Protein AF-C0FQT7-F1 (afdb_monomer)

Foldseek 3Di:
DDDDPQWDWAKKWAKPVQKIKTWTAHPPDPFGIKMWIWGQDPVRDIDTHDIDTHNDPVVRVVVRVVVRVVCCVVVVIDTPWMFHAQQWKWFAAPDADDVPLADDPVPKGWPDWDADPDFDADPVNPGTGRTMTHTRTYDDPCRCVVNVIHTHPSVVVVVVVVD

Structure (mmCIF, N/CA/C/O backbone):
data_AF-C0FQT7-F1
#
_entry.id   AF-C0FQT7-F1
#
loop_
_atom_site.group_PDB
_atom_site.id
_atom_site.type_symbol
_atom_site.label_atom_id
_atom_site.label_alt_id
_atom_site.label_comp_id
_atom_site.label_asym_id
_atom_site.label_entity_id
_atom_site.label_seq_id
_atom_site.pdbx_PDB_ins_code
_atom_site.Cartn_x
_atom_site.Cartn_y
_atom_site.Cartn_z
_atom_site.occupancy
_atom_site.B_iso_or_equiv
_atom_site.auth_seq_id
_atom_site.auth_comp_id
_atom_site.auth_asym_id
_atom_site.auth_atom_id
_atom_site.pdbx_PDB_model_num
ATOM 1 N N . MET A 1 1 ? -7.303 -0.494 -4.583 1.00 75.44 1 MET A N 1
ATOM 2 C CA . MET A 1 1 ? -5.911 -0.217 -4.995 1.00 75.44 1 MET A CA 1
ATOM 3 C C . MET A 1 1 ? -5.878 0.262 -6.437 1.00 75.44 1 MET A C 1
ATOM 5 O O . MET A 1 1 ? -6.844 0.021 -7.158 1.00 75.44 1 MET A O 1
ATOM 9 N N . ASP A 1 2 ? -4.817 0.965 -6.823 1.00 84.62 2 ASP A N 1
ATOM 10 C CA . ASP A 1 2 ? -4.682 1.560 -8.152 1.00 84.62 2 ASP A CA 1
ATOM 11 C C . ASP A 1 2 ? -4.510 0.504 -9.262 1.00 84.62 2 ASP A C 1
ATOM 13 O O . ASP A 1 2 ? -4.101 -0.637 -9.000 1.00 84.62 2 ASP A O 1
ATOM 17 N N . LYS A 1 3 ? -4.839 0.882 -10.500 1.00 91.62 3 LYS A N 1
ATOM 18 C CA . LYS A 1 3 ? -4.687 0.050 -11.698 1.00 91.62 3 LYS A CA 1
ATOM 19 C C . LYS A 1 3 ? -4.016 0.844 -12.807 1.00 91.62 3 LYS A C 1
ATOM 21 O O . LYS A 1 3 ? -4.467 1.929 -13.156 1.00 91.62 3 LYS A O 1
ATOM 26 N N . ASN A 1 4 ? -3.014 0.242 -13.436 1.00 95.62 4 ASN A N 1
ATOM 27 C CA . ASN A 1 4 ? -2.322 0.825 -14.578 1.00 95.62 4 ASN A CA 1
ATOM 28 C C . ASN A 1 4 ? -2.242 -0.193 -15.717 1.00 95.62 4 ASN A C 1
ATOM 30 O O . ASN A 1 4 ? -1.816 -1.324 -15.505 1.00 95.62 4 ASN A O 1
ATOM 34 N N . GLN A 1 5 ? -2.682 0.191 -16.919 1.00 94.56 5 GLN A N 1
ATOM 35 C CA . GLN A 1 5 ? -2.652 -0.661 -18.123 1.00 94.56 5 GLN A CA 1
ATOM 36 C C . GLN A 1 5 ? -3.252 -2.072 -17.913 1.00 94.56 5 GLN A C 1
ATOM 38 O O . GLN A 1 5 ? -2.778 -3.057 -18.466 1.00 94.56 5 GLN A O 1
ATOM 43 N N . GLY A 1 6 ? -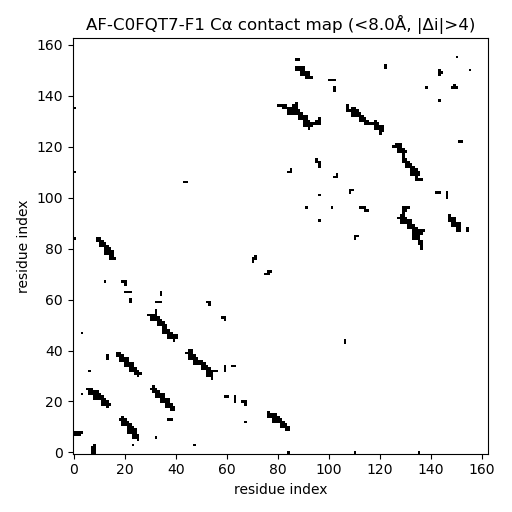4.289 -2.183 -17.075 1.00 95.56 6 GLY A N 1
ATOM 44 C CA . GLY A 1 6 ? -4.934 -3.456 -16.726 1.00 95.56 6 GLY A CA 1
ATOM 45 C C . GLY A 1 6 ? -4.276 -4.236 -15.579 1.00 95.56 6 GLY A C 1
ATOM 46 O O . GLY A 1 6 ? -4.900 -5.152 -15.049 1.00 95.56 6 GLY A O 1
ATOM 47 N N . TYR A 1 7 ? -3.071 -3.867 -15.140 1.00 97.56 7 TYR A N 1
ATOM 48 C CA . TYR A 1 7 ? -2.414 -4.477 -13.984 1.00 97.56 7 TYR A CA 1
ATOM 49 C C . TYR A 1 7 ? -2.928 -3.843 -12.695 1.00 97.56 7 TYR A C 1
ATOM 51 O O . TYR A 1 7 ? -2.979 -2.618 -12.564 1.00 97.56 7 TYR A O 1
ATOM 59 N N . SER A 1 8 ? -3.262 -4.681 -11.719 1.00 95.75 8 SER A N 1
ATOM 60 C CA . SER A 1 8 ? -3.506 -4.227 -10.350 1.00 95.75 8 SER A CA 1
ATOM 61 C C . SER A 1 8 ? -2.167 -4.001 -9.665 1.00 95.75 8 SER A C 1
ATOM 63 O O . SER A 1 8 ? -1.307 -4.883 -9.705 1.00 95.75 8 SER A O 1
ATOM 65 N N . ILE A 1 9 ? -1.980 -2.847 -9.029 1.00 95.88 9 ILE A N 1
ATOM 66 C CA . ILE A 1 9 ? -0.785 -2.620 -8.215 1.00 95.88 9 ILE A CA 1
ATOM 67 C C . ILE A 1 9 ? -0.838 -3.557 -7.008 1.00 95.88 9 ILE A C 1
ATOM 69 O O . ILE A 1 9 ? -1.870 -3.669 -6.358 1.00 95.88 9 ILE A O 1
ATOM 73 N N . LEU A 1 10 ? 0.261 -4.256 -6.743 1.00 95.75 10 LEU A N 1
ATOM 74 C CA . LEU A 1 10 ? 0.451 -5.121 -5.578 1.00 95.75 10 LEU A CA 1
ATOM 75 C C . LEU A 1 10 ? 1.213 -4.398 -4.470 1.00 95.75 10 LEU A C 1
ATOM 77 O O . LEU A 1 10 ? 0.954 -4.603 -3.287 1.00 95.75 10 LEU A O 1
ATOM 81 N N . LYS A 1 11 ? 2.174 -3.559 -4.859 1.00 96.00 11 LYS A N 1
ATOM 82 C CA . LYS A 1 11 ? 3.035 -2.819 -3.941 1.00 96.00 11 LYS A CA 1
ATOM 83 C C . LYS A 1 11 ? 3.518 -1.539 -4.601 1.00 96.00 11 LYS A C 1
ATOM 85 O O . LYS A 1 11 ? 3.817 -1.547 -5.791 1.00 96.00 11 LYS A O 1
ATO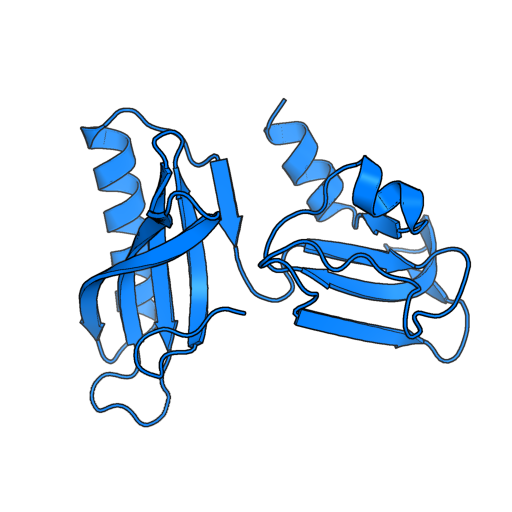M 90 N N . ALA A 1 12 ? 3.653 -0.465 -3.836 1.00 96.88 12 ALA A N 1
ATOM 91 C CA . ALA A 1 12 ? 4.374 0.725 -4.261 1.00 96.88 12 ALA A CA 1
ATOM 92 C C . ALA A 1 12 ? 5.231 1.287 -3.126 1.00 96.88 12 ALA A C 1
ATOM 94 O O . ALA A 1 12 ? 4.962 1.063 -1.947 1.00 96.88 12 ALA A O 1
ATOM 95 N N . VAL A 1 13 ? 6.283 2.005 -3.491 1.00 96.75 13 VAL A N 1
ATOM 96 C CA . VAL A 1 13 ? 7.152 2.744 -2.577 1.00 96.75 13 VAL A CA 1
ATOM 97 C C . VAL A 1 13 ? 7.347 4.137 -3.152 1.00 96.75 13 VAL A C 1
ATOM 99 O O . VAL A 1 13 ? 7.706 4.260 -4.319 1.00 96.75 13 VAL A O 1
ATOM 102 N N . MET A 1 14 ? 7.138 5.162 -2.328 1.00 96.06 14 MET A N 1
ATOM 103 C CA . MET A 1 14 ? 7.433 6.557 -2.651 1.00 96.06 14 MET A CA 1
ATOM 104 C C . MET A 1 14 ? 8.611 7.059 -1.826 1.00 96.06 14 MET A C 1
ATOM 106 O O . MET A 1 14 ? 8.773 6.716 -0.648 1.00 96.06 14 MET A O 1
ATOM 110 N N . LEU A 1 15 ? 9.417 7.891 -2.469 1.00 96.56 15 LEU A N 1
ATOM 111 C CA . LEU A 1 15 ? 10.664 8.450 -1.978 1.00 96.56 15 LEU A CA 1
ATOM 112 C C . LEU A 1 15 ? 10.512 9.956 -1.732 1.00 96.56 15 LEU A C 1
ATOM 114 O O . LEU A 1 15 ? 9.585 10.595 -2.231 1.00 96.56 15 LEU A O 1
ATOM 118 N N . GLU A 1 16 ? 11.440 10.526 -0.968 1.00 95.75 16 GLU A N 1
ATOM 119 C CA . GLU A 1 16 ? 11.401 11.928 -0.508 1.00 95.75 16 GLU A CA 1
ATOM 120 C C . GLU A 1 16 ? 11.277 12.961 -1.634 1.00 95.75 16 GLU A C 1
ATOM 122 O O . GLU A 1 16 ? 10.687 14.021 -1.444 1.00 95.75 16 GLU A O 1
ATOM 127 N N . ASN A 1 17 ? 11.793 12.654 -2.823 1.00 94.50 17 ASN A N 1
ATOM 128 C CA . ASN A 1 17 ? 11.754 13.550 -3.977 1.00 94.50 17 ASN A CA 1
ATOM 129 C C . ASN A 1 17 ? 10.494 13.389 -4.853 1.00 94.50 17 ASN A C 1
ATOM 131 O O . ASN A 1 17 ? 10.471 13.867 -5.988 1.00 94.50 17 ASN A O 1
ATOM 135 N N . GLY A 1 18 ? 9.468 12.686 -4.365 1.00 93.81 18 GLY A N 1
ATOM 136 C CA . GLY A 1 18 ? 8.203 12.471 -5.075 1.00 93.81 18 GLY A CA 1
ATOM 137 C C . GLY A 1 18 ? 8.258 11.405 -6.175 1.00 93.81 18 GLY A C 1
ATOM 138 O O . GLY A 1 18 ? 7.258 11.184 -6.858 1.00 93.81 18 GLY A O 1
ATOM 139 N N . ARG A 1 19 ? 9.401 10.729 -6.353 1.00 97.19 19 ARG A N 1
ATOM 140 C CA . ARG A 1 19 ? 9.537 9.553 -7.224 1.00 97.19 19 ARG A CA 1
ATOM 141 C C . ARG A 1 19 ? 9.341 8.267 -6.435 1.00 97.19 19 ARG A C 1
ATOM 143 O O . ARG A 1 19 ? 9.386 8.256 -5.210 1.00 97.19 19 ARG A O 1
ATOM 150 N N . GLY A 1 20 ? 9.120 7.173 -7.138 1.00 97.75 20 GLY A N 1
ATOM 151 C CA . GLY A 1 20 ? 8.858 5.889 -6.524 1.00 97.75 20 GLY A CA 1
ATOM 152 C C . GLY A 1 20 ? 8.885 4.750 -7.521 1.00 97.75 20 GLY A C 1
ATOM 153 O O . GLY A 1 20 ? 9.179 4.939 -8.703 1.00 97.75 20 GLY A O 1
ATOM 154 N N . PHE A 1 21 ? 8.549 3.569 -7.024 1.00 98.50 21 PHE A N 1
ATOM 155 C CA . PHE A 1 21 ? 8.409 2.367 -7.829 1.00 98.50 21 PHE A CA 1
ATOM 156 C C . PHE A 1 21 ? 7.143 1.617 -7.439 1.00 98.50 21 PHE A C 1
ATOM 158 O O . PHE A 1 21 ? 6.711 1.673 -6.285 1.00 98.50 21 PHE A O 1
ATOM 165 N N . ALA A 1 22 ? 6.566 0.885 -8.388 1.00 98.31 22 ALA A N 1
ATOM 166 C CA . ALA A 1 22 ? 5.388 0.053 -8.173 1.00 98.31 22 ALA A CA 1
ATOM 167 C C . ALA A 1 22 ? 5.546 -1.322 -8.827 1.00 98.31 22 ALA A C 1
ATOM 169 O O . ALA A 1 22 ? 6.070 -1.413 -9.931 1.00 98.31 22 ALA A O 1
ATOM 170 N N . LEU A 1 23 ? 5.066 -2.369 -8.161 1.00 98.56 23 LEU A N 1
ATOM 171 C CA . LEU A 1 23 ? 4.926 -3.727 -8.686 1.00 98.56 23 LEU A CA 1
ATOM 172 C C . LEU A 1 23 ? 3.450 -3.970 -9.019 1.00 98.56 23 LEU A C 1
ATOM 174 O O . LEU A 1 23 ? 2.589 -3.769 -8.160 1.00 98.56 23 LEU A O 1
ATOM 178 N N . GLY A 1 24 ? 3.160 -4.400 -10.243 1.00 98.00 24 GLY A N 1
ATOM 179 C CA . GLY A 1 24 ? 1.818 -4.700 -10.740 1.00 98.00 24 GLY A CA 1
ATOM 180 C C . GLY A 1 24 ? 1.648 -6.157 -11.170 1.00 98.00 24 GLY A C 1
ATOM 181 O O . GLY A 1 24 ? 2.619 -6.832 -11.510 1.00 98.00 24 GLY A O 1
ATOM 182 N N . HIS A 1 25 ? 0.397 -6.625 -11.180 1.00 98.25 25 HIS A N 1
ATOM 183 C CA . HIS A 1 25 ? 0.017 -7.967 -11.620 1.00 98.25 25 HIS A CA 1
ATOM 184 C C . HIS A 1 25 ? -1.244 -7.967 -12.499 1.00 98.25 25 HIS A C 1
ATOM 186 O O . HIS A 1 25 ? -2.260 -7.351 -12.162 1.00 98.25 25 HIS A O 1
ATOM 192 N N . HIS A 1 26 ? -1.178 -8.692 -13.614 1.00 97.69 26 HIS A N 1
ATOM 193 C CA . HIS A 1 26 ? -2.268 -8.949 -14.547 1.00 97.69 26 HIS A CA 1
ATOM 194 C C . HIS A 1 26 ? -2.293 -10.450 -14.894 1.00 97.69 26 HIS A C 1
ATOM 196 O O . HIS A 1 26 ? -1.541 -10.889 -15.764 1.00 97.69 26 HIS A O 1
ATOM 202 N N . PRO A 1 27 ? -3.180 -11.257 -14.287 1.00 96.12 27 PRO A N 1
ATOM 203 C CA . PRO A 1 27 ? -3.098 -12.722 -14.347 1.00 96.12 27 PRO A CA 1
ATOM 204 C C . PRO A 1 27 ? -3.225 -13.311 -15.759 1.00 96.12 27 PRO A C 1
ATOM 206 O O . PRO A 1 27 ? -2.755 -14.414 -16.008 1.00 96.12 27 PRO A O 1
ATOM 209 N N . THR A 1 28 ? -3.865 -12.595 -16.687 1.00 96.56 28 THR A N 1
ATOM 210 C CA . THR A 1 28 ? -4.076 -13.052 -18.071 1.00 96.56 28 THR A CA 1
ATOM 211 C C . THR A 1 28 ? -3.198 -12.343 -19.110 1.00 96.56 28 THR A C 1
ATOM 213 O O . THR A 1 28 ? -3.410 -12.530 -20.307 1.00 96.56 28 THR A O 1
ATOM 216 N N . ALA A 1 29 ? -2.229 -11.518 -18.693 1.00 96.94 29 ALA A N 1
ATOM 217 C CA . ALA A 1 29 ? -1.305 -10.872 -19.627 1.00 96.94 29 ALA A CA 1
ATOM 218 C C . ALA A 1 29 ? -0.182 -11.846 -20.029 1.00 96.94 29 ALA A C 1
ATOM 220 O O . ALA A 1 29 ? 0.208 -12.675 -19.206 1.00 96.94 29 ALA A O 1
ATOM 221 N N . PRO A 1 30 ? 0.399 -11.728 -21.242 1.00 96.56 30 PRO A N 1
ATOM 222 C CA . PRO A 1 30 ? 1.556 -12.537 -21.640 1.00 96.56 30 PRO A CA 1
ATOM 223 C C . PRO A 1 30 ? 2.729 -12.418 -20.665 1.00 96.56 30 PRO A C 1
ATOM 225 O O . PRO A 1 30 ? 3.427 -13.398 -20.429 1.00 96.56 30 PRO A O 1
ATOM 228 N N . SER A 1 31 ? 2.904 -11.223 -20.090 1.00 97.31 31 SER A N 1
ATOM 229 C CA . SER A 1 31 ? 3.780 -10.976 -18.949 1.00 97.31 31 SER A CA 1
ATOM 230 C C . SER A 1 31 ? 2.954 -10.555 -17.742 1.00 97.31 31 SER A C 1
ATOM 232 O O . SER A 1 31 ? 2.545 -9.394 -17.675 1.00 97.31 31 SER A O 1
ATOM 234 N N . PRO A 1 32 ? 2.648 -11.473 -16.810 1.00 98.06 32 PRO A N 1
ATOM 235 C CA . PRO A 1 32 ? 1.721 -11.205 -15.724 1.00 98.06 32 PRO A CA 1
ATOM 236 C C . PRO A 1 32 ? 2.240 -10.187 -14.715 1.00 98.06 32 PRO A C 1
ATOM 238 O O . PRO A 1 32 ? 1.421 -9.571 -14.044 1.00 98.06 32 PRO A O 1
ATOM 241 N N . TYR A 1 33 ? 3.548 -9.951 -14.618 1.00 98.69 33 TYR A N 1
ATOM 242 C CA . TYR A 1 33 ? 4.128 -9.026 -13.646 1.00 98.69 33 TYR A CA 1
ATOM 243 C C . TYR A 1 33 ? 4.861 -7.871 -14.321 1.00 98.69 33 TYR A C 1
ATOM 245 O O . TYR A 1 33 ? 5.409 -8.009 -15.416 1.00 98.69 33 TYR A O 1
ATOM 253 N N . VAL A 1 34 ? 4.887 -6.723 -13.646 1.00 98.62 34 VAL A N 1
ATOM 254 C CA . VAL A 1 34 ? 5.563 -5.516 -14.129 1.00 98.62 34 VAL A CA 1
ATOM 255 C C . VAL A 1 34 ? 6.061 -4.660 -12.971 1.00 98.62 34 VAL A C 1
ATOM 257 O O . VAL A 1 34 ? 5.348 -4.495 -11.984 1.00 98.62 34 VAL A O 1
ATOM 260 N N . THR A 1 35 ? 7.251 -4.080 -13.092 1.00 98.69 35 THR A N 1
ATOM 261 C CA . THR A 1 35 ? 7.713 -2.998 -12.214 1.00 98.69 35 THR A CA 1
ATOM 262 C C . THR A 1 35 ? 7.743 -1.683 -12.981 1.00 98.69 35 THR A C 1
ATOM 264 O O . THR A 1 35 ? 8.284 -1.607 -14.081 1.00 98.69 35 THR A O 1
ATOM 267 N N . TRP A 1 36 ? 7.179 -0.625 -12.410 1.00 98.69 36 TRP A N 1
ATOM 268 C CA . TRP A 1 36 ? 7.196 0.727 -12.972 1.00 98.69 36 TRP A CA 1
ATOM 269 C C . TRP A 1 36 ? 7.963 1.678 -12.069 1.00 98.69 36 TRP A C 1
ATOM 271 O O . TRP A 1 36 ? 7.932 1.529 -10.848 1.00 98.69 36 TRP A O 1
ATOM 281 N N . ALA A 1 37 ? 8.577 2.698 -12.662 1.00 98.44 37 ALA A N 1
ATOM 282 C CA . ALA A 1 37 ? 8.810 3.946 -11.950 1.00 98.44 37 ALA A CA 1
ATOM 283 C C . ALA A 1 37 ? 7.473 4.695 -11.826 1.00 98.44 37 ALA A C 1
ATOM 285 O O . ALA A 1 37 ? 6.628 4.630 -12.720 1.00 98.44 37 ALA A O 1
ATOM 286 N N . CYS A 1 38 ? 7.257 5.397 -10.722 1.00 97.56 38 CYS A N 1
ATOM 287 C CA . CYS A 1 38 ? 6.040 6.170 -10.509 1.00 97.56 38 CYS A CA 1
ATOM 288 C C . CYS A 1 38 ? 6.313 7.514 -9.835 1.00 97.56 38 CYS A C 1
ATOM 290 O O . CYS A 1 38 ? 7.368 7.733 -9.238 1.00 97.56 38 CYS A O 1
ATOM 292 N N . TYR A 1 39 ? 5.355 8.425 -9.947 1.00 96.50 39 TYR A N 1
ATOM 293 C CA . TYR A 1 39 ? 5.352 9.722 -9.274 1.00 96.50 39 TYR A CA 1
ATOM 294 C C . TYR A 1 39 ? 3.910 10.180 -9.049 1.00 96.50 39 TYR A C 1
ATOM 296 O O . TYR A 1 39 ? 3.011 9.723 -9.752 1.00 96.50 39 TYR A O 1
ATOM 304 N N . ASP A 1 40 ? 3.675 11.060 -8.080 1.00 91.94 40 ASP A N 1
ATOM 305 C CA . ASP A 1 40 ? 2.383 11.742 -7.958 1.00 91.94 40 ASP A CA 1
ATOM 306 C C . ASP A 1 40 ? 2.408 13.028 -8.788 1.00 91.94 40 ASP A C 1
ATOM 308 O O . ASP A 1 40 ? 3.366 13.803 -8.731 1.00 91.94 40 ASP A O 1
ATOM 312 N N . ASP A 1 41 ? 1.373 13.250 -9.596 1.00 91.19 41 ASP A N 1
ATOM 313 C CA . ASP A 1 41 ? 1.221 14.499 -10.331 1.00 91.19 41 ASP A CA 1
ATOM 314 C C . ASP A 1 41 ? 0.750 15.651 -9.424 1.00 91.19 41 ASP A C 1
ATOM 316 O O . ASP A 1 41 ? 0.535 15.503 -8.221 1.00 91.19 41 ASP A O 1
ATOM 320 N N . LYS A 1 42 ? 0.565 16.836 -10.013 1.00 89.31 42 LYS A N 1
ATOM 321 C CA . LYS A 1 42 ? 0.130 18.048 -9.297 1.00 89.31 42 LYS A CA 1
ATOM 322 C C . LYS A 1 42 ? -1.216 17.914 -8.568 1.00 89.31 42 LYS A C 1
ATOM 324 O O . LYS A 1 42 ? -1.506 18.738 -7.706 1.00 89.31 42 LYS A O 1
ATOM 329 N N . ASN A 1 43 ? -2.036 16.929 -8.931 1.00 86.94 43 ASN A N 1
ATOM 330 C CA . ASN A 1 43 ? -3.328 16.652 -8.308 1.00 86.94 43 ASN A CA 1
ATOM 331 C C . ASN A 1 43 ? -3.238 15.513 -7.274 1.00 86.94 43 ASN A C 1
ATOM 333 O O . ASN A 1 43 ? -4.254 15.154 -6.683 1.00 86.94 43 ASN A O 1
ATOM 337 N N . GLY A 1 44 ? -2.051 14.934 -7.053 1.00 83.94 44 GLY A N 1
ATOM 338 C CA . GLY A 1 44 ? -1.853 13.783 -6.170 1.00 83.94 44 GLY A CA 1
ATOM 339 C C . GLY A 1 44 ? -2.260 12.444 -6.793 1.00 83.94 44 GLY A C 1
ATOM 340 O O . GLY A 1 44 ? -2.393 11.455 -6.066 1.00 83.94 44 GLY A O 1
ATOM 341 N N . GLN A 1 45 ? -2.478 12.399 -8.114 1.00 87.75 45 GLN A N 1
ATOM 342 C CA . GLN A 1 45 ? -2.755 11.158 -8.830 1.00 87.75 45 GLN A CA 1
ATOM 343 C C . GLN A 1 45 ? -1.440 10.474 -9.218 1.00 87.75 45 GLN A C 1
ATOM 345 O O . GLN A 1 45 ? -0.531 11.101 -9.766 1.00 87.75 45 GLN A O 1
ATOM 350 N N . ARG A 1 46 ? -1.359 9.167 -8.953 1.00 92.94 46 ARG A N 1
ATOM 351 C CA . ARG A 1 46 ? -0.189 8.348 -9.265 1.00 92.94 46 ARG A CA 1
ATOM 352 C C . ARG A 1 46 ? -0.081 8.145 -10.778 1.00 92.94 46 ARG A C 1
ATOM 354 O O . ARG A 1 46 ? -1.030 7.714 -11.427 1.00 92.94 46 ARG A O 1
ATOM 361 N N . GLN A 1 47 ? 1.091 8.441 -11.319 1.00 96.12 47 GLN A N 1
ATOM 362 C CA . GLN A 1 47 ? 1.473 8.220 -12.710 1.00 96.12 47 GLN A CA 1
ATOM 363 C C . GLN A 1 47 ? 2.566 7.148 -12.777 1.00 96.12 47 GLN A C 1
ATOM 365 O O . GLN A 1 47 ? 3.358 7.009 -11.842 1.00 96.12 47 GLN A O 1
ATOM 370 N N . TYR A 1 48 ? 2.616 6.400 -13.881 1.00 97.69 48 TYR A N 1
ATOM 371 C CA . TYR A 1 48 ? 3.501 5.244 -14.061 1.00 97.69 48 TYR A CA 1
ATOM 372 C C . TYR A 1 48 ? 4.280 5.336 -15.373 1.00 97.69 48 TYR A C 1
ATOM 374 O O . TYR A 1 48 ? 3.709 5.626 -16.424 1.00 97.69 48 TYR A O 1
ATOM 382 N N . GLU A 1 49 ? 5.575 5.037 -15.323 1.00 97.31 49 GLU A N 1
ATOM 383 C CA . GLU A 1 49 ? 6.490 5.101 -16.464 1.00 97.31 49 GLU A CA 1
ATOM 384 C C . GLU A 1 49 ? 7.605 4.042 -16.372 1.00 97.31 49 GLU A C 1
ATOM 386 O O . GLU A 1 49 ? 7.816 3.417 -15.332 1.00 97.31 49 GLU A O 1
ATOM 391 N N . TRP A 1 50 ? 8.311 3.815 -17.487 1.00 95.94 50 TRP A N 1
ATOM 392 C CA . TRP A 1 50 ? 9.510 2.961 -17.570 1.00 95.94 50 TRP A CA 1
ATOM 393 C C . TRP A 1 50 ? 9.330 1.553 -16.961 1.00 95.94 50 TRP A C 1
ATOM 395 O O . TRP A 1 50 ? 9.937 1.205 -15.944 1.00 95.94 50 TRP A O 1
ATOM 405 N N . GLY A 1 51 ? 8.451 0.754 -17.579 1.00 97.31 51 GLY A N 1
ATOM 406 C CA . GLY A 1 51 ? 8.062 -0.576 -17.099 1.00 97.31 51 GLY A CA 1
ATOM 407 C C . GLY A 1 51 ? 9.028 -1.703 -17.476 1.00 97.31 51 GLY A C 1
ATOM 408 O O . GLY A 1 51 ? 9.371 -1.826 -18.650 1.00 97.31 51 GLY A O 1
ATOM 409 N N . HIS A 1 52 ? 9.413 -2.554 -16.520 1.00 98.50 52 HIS A N 1
ATOM 410 C CA . HIS A 1 52 ? 10.032 -3.859 -16.796 1.00 98.50 52 HIS A CA 1
ATOM 411 C C . HIS A 1 52 ? 8.965 -4.937 -16.641 1.00 98.50 52 HIS A C 1
ATOM 413 O O . HIS A 1 52 ? 8.292 -4.955 -15.619 1.00 98.50 52 HIS A O 1
ATOM 419 N N . TYR A 1 53 ? 8.794 -5.815 -17.629 1.00 98.31 53 TYR A N 1
ATOM 420 C CA . TYR A 1 53 ? 7.764 -6.860 -17.628 1.00 98.31 53 TYR A CA 1
ATOM 421 C C . TYR A 1 53 ? 8.397 -8.242 -17.450 1.00 98.31 53 TYR A C 1
ATOM 423 O O . TYR A 1 53 ? 9.458 -8.513 -18.012 1.00 98.31 53 TYR A O 1
ATOM 431 N N . GLY A 1 54 ? 7.734 -9.121 -16.698 1.00 97.69 54 GLY A N 1
ATOM 432 C CA . GLY A 1 54 ? 8.240 -10.454 -16.385 1.00 97.69 54 GLY A CA 1
ATOM 433 C C . GLY A 1 54 ? 7.144 -11.472 -16.073 1.00 97.69 54 GLY A C 1
ATOM 434 O O . GLY A 1 54 ? 5.977 -11.132 -15.874 1.00 97.69 54 GLY A O 1
ATOM 435 N N . ASN A 1 55 ? 7.545 -12.743 -16.041 1.00 97.62 55 ASN A N 1
ATOM 436 C CA . ASN A 1 55 ? 6.648 -13.886 -15.828 1.00 97.62 55 ASN A CA 1
ATOM 437 C C . ASN A 1 55 ? 6.781 -14.524 -14.443 1.00 97.62 55 ASN A C 1
ATOM 439 O O . ASN A 1 55 ? 5.922 -15.307 -14.053 1.00 97.62 55 ASN A O 1
ATOM 443 N N . ASP A 1 56 ? 7.841 -14.193 -13.711 1.00 97.62 56 ASP A N 1
ATOM 444 C CA . ASP A 1 56 ? 8.147 -14.761 -12.402 1.00 97.62 56 ASP A CA 1
ATOM 445 C C . ASP A 1 56 ? 8.007 -13.688 -11.319 1.00 97.62 56 ASP A C 1
ATOM 447 O O . ASP A 1 56 ? 8.635 -12.631 -11.402 1.00 97.62 56 ASP A O 1
ATOM 451 N N . LEU A 1 57 ? 7.166 -13.943 -10.314 1.00 97.69 57 LEU A N 1
ATOM 452 C CA . LEU A 1 57 ? 6.900 -12.968 -9.256 1.00 97.69 57 LEU A CA 1
ATOM 453 C C . LEU A 1 57 ? 8.163 -12.663 -8.446 1.00 97.69 57 LEU A C 1
ATOM 455 O O . LEU A 1 57 ? 8.437 -11.496 -8.185 1.00 97.69 57 LEU A O 1
ATOM 459 N N . ALA A 1 58 ? 8.939 -13.685 -8.079 1.00 98.12 58 ALA A N 1
ATOM 460 C CA . ALA A 1 58 ? 10.108 -13.512 -7.221 1.00 98.12 58 ALA A CA 1
ATOM 461 C C . ALA A 1 58 ? 11.187 -12.661 -7.911 1.00 98.12 58 ALA A C 1
ATOM 463 O O . ALA A 1 58 ? 11.753 -11.754 -7.300 1.00 98.12 58 ALA A O 1
ATOM 464 N N . ALA A 1 59 ? 11.418 -12.886 -9.205 1.00 98.31 59 ALA A N 1
ATOM 465 C CA . ALA A 1 59 ? 12.310 -12.067 -10.017 1.00 98.31 59 ALA A CA 1
ATOM 466 C C . ALA A 1 59 ? 11.840 -10.606 -10.092 1.00 98.31 59 ALA A C 1
ATOM 468 O O . ALA A 1 59 ? 12.658 -9.691 -10.012 1.00 98.31 59 ALA A O 1
ATOM 469 N N . MET A 1 60 ? 10.530 -10.371 -10.195 1.00 98.56 60 MET A N 1
ATOM 470 C CA . MET A 1 60 ? 9.973 -9.016 -10.268 1.00 98.56 60 MET A CA 1
ATOM 471 C C . MET A 1 60 ? 9.932 -8.305 -8.910 1.00 98.56 60 MET A C 1
ATOM 473 O O . MET A 1 60 ? 10.080 -7.085 -8.850 1.00 98.56 60 MET A O 1
ATOM 477 N N . GLU A 1 61 ? 9.792 -9.039 -7.806 1.00 98.44 61 GLU A N 1
ATOM 478 C CA . GLU A 1 61 ? 9.988 -8.503 -6.455 1.00 98.44 61 GLU A CA 1
ATOM 479 C C . GLU A 1 61 ? 11.450 -8.108 -6.209 1.00 98.44 61 GLU A C 1
ATOM 481 O O . GLU A 1 61 ? 11.714 -7.073 -5.585 1.00 98.44 61 GLU A O 1
ATOM 486 N N . GLN A 1 62 ? 12.393 -8.898 -6.730 1.00 98.50 62 GLN A N 1
ATOM 487 C CA . GLN A 1 62 ? 13.818 -8.586 -6.681 1.00 98.50 62 GLN A CA 1
ATOM 488 C C . GLN A 1 62 ? 14.145 -7.344 -7.524 1.00 98.50 62 GLN A C 1
ATOM 490 O O . GLN A 1 62 ? 14.722 -6.400 -6.986 1.00 98.50 62 GLN A O 1
ATOM 495 N N . ASP A 1 63 ? 13.693 -7.284 -8.784 1.00 98.69 63 ASP A N 1
ATOM 496 C CA . ASP A 1 63 ? 13.843 -6.100 -9.648 1.00 98.69 63 ASP A CA 1
ATOM 497 C C . ASP A 1 63 ? 13.246 -4.847 -8.985 1.00 98.69 63 ASP A C 1
ATOM 499 O O . ASP A 1 63 ? 13.901 -3.807 -8.920 1.00 98.69 63 ASP A O 1
ATOM 503 N N . PHE A 1 64 ? 12.053 -4.950 -8.388 1.00 98.62 64 PHE A N 1
ATOM 504 C CA . PHE A 1 64 ? 11.445 -3.854 -7.631 1.00 98.62 64 PHE A CA 1
ATOM 505 C C . PHE A 1 64 ? 12.354 -3.366 -6.493 1.00 98.62 64 PHE A C 1
ATOM 507 O O . PHE A 1 64 ? 12.587 -2.163 -6.350 1.00 98.62 64 PHE A O 1
ATOM 514 N N . SER A 1 65 ? 12.863 -4.290 -5.671 1.00 98.31 65 SER A N 1
ATOM 515 C CA . SER A 1 65 ? 13.764 -3.968 -4.560 1.00 98.31 65 SER A CA 1
ATOM 516 C C . SER A 1 65 ? 15.046 -3.295 -5.053 1.00 98.31 65 SER A C 1
ATOM 518 O O . SER A 1 65 ? 15.491 -2.315 -4.453 1.00 98.31 65 SER A O 1
ATOM 520 N N . ASP A 1 66 ? 15.642 -3.813 -6.122 1.00 98.50 66 ASP A N 1
ATOM 521 C CA . ASP A 1 66 ? 16.910 -3.313 -6.648 1.00 98.50 66 ASP A CA 1
ATOM 522 C C . ASP A 1 66 ? 16.746 -1.921 -7.254 1.00 98.50 66 ASP A C 1
ATOM 524 O O . ASP A 1 66 ? 17.507 -1.019 -6.909 1.00 98.50 66 ASP A O 1
ATOM 528 N N . ARG A 1 67 ? 15.668 -1.682 -8.011 1.00 98.44 67 ARG A N 1
ATOM 529 C CA . ARG A 1 67 ? 15.335 -0.350 -8.539 1.00 98.44 67 ARG A CA 1
ATOM 530 C C . ARG A 1 67 ? 15.160 0.689 -7.433 1.00 98.44 67 ARG A C 1
ATOM 532 O O . ARG A 1 67 ? 15.663 1.805 -7.565 1.00 98.44 67 ARG A O 1
ATOM 539 N N . VAL A 1 68 ? 14.492 0.329 -6.332 1.00 98.19 68 VAL A N 1
ATOM 540 C CA . VAL A 1 68 ? 14.368 1.212 -5.160 1.00 98.19 68 VAL A CA 1
ATOM 541 C C . VAL A 1 68 ? 15.750 1.500 -4.568 1.00 98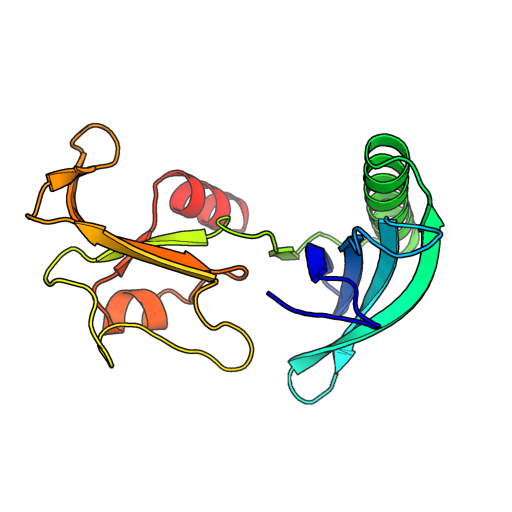.19 68 VAL A C 1
ATOM 543 O O . VAL A 1 68 ? 16.107 2.667 -4.419 1.00 98.19 68 VAL A O 1
ATOM 546 N N . LYS A 1 69 ? 16.547 0.468 -4.267 1.00 98.25 69 LYS A N 1
ATOM 547 C CA . LYS A 1 69 ? 17.872 0.617 -3.634 1.00 98.25 69 LYS A CA 1
ATOM 548 C C . LYS A 1 69 ? 18.844 1.430 -4.486 1.00 98.25 69 LYS A C 1
ATOM 550 O O . LYS A 1 69 ? 19.513 2.321 -3.960 1.00 98.25 69 LYS A O 1
ATOM 555 N N . ASP A 1 70 ? 18.904 1.150 -5.782 1.00 98.12 70 ASP A N 1
ATOM 556 C CA . ASP A 1 70 ? 19.766 1.867 -6.717 1.00 98.12 70 ASP A CA 1
ATOM 557 C C . ASP A 1 70 ? 19.374 3.340 -6.788 1.00 98.12 70 ASP A C 1
ATOM 559 O O . ASP A 1 70 ? 20.237 4.215 -6.704 1.00 98.12 70 ASP A O 1
ATOM 563 N N . TYR A 1 71 ? 18.074 3.637 -6.843 1.00 98.12 71 TYR A N 1
ATOM 564 C CA . TYR A 1 71 ? 17.596 5.014 -6.841 1.00 98.12 71 TYR A CA 1
ATOM 565 C C . TYR A 1 71 ? 17.929 5.739 -5.529 1.00 98.12 71 TYR A C 1
ATOM 567 O O . TYR A 1 71 ? 18.428 6.865 -5.560 1.00 98.12 71 TYR A O 1
ATOM 575 N N . GLN A 1 72 ? 17.720 5.097 -4.373 1.00 97.94 72 GLN A N 1
ATOM 576 C CA . GLN A 1 72 ? 18.110 5.666 -3.078 1.00 97.94 72 GLN A CA 1
ATOM 577 C C . GLN A 1 72 ? 19.608 5.992 -3.030 1.00 97.94 72 GLN A C 1
ATOM 579 O O . GLN A 1 72 ? 19.986 7.065 -2.565 1.00 97.94 72 GLN A O 1
ATOM 584 N N . ARG A 1 73 ? 20.460 5.097 -3.547 1.00 98.00 73 ARG A N 1
ATOM 585 C CA . ARG A 1 73 ? 21.916 5.292 -3.598 1.00 98.00 73 ARG A CA 1
ATOM 586 C C . ARG A 1 73 ? 22.325 6.418 -4.549 1.00 98.00 73 ARG A C 1
ATOM 588 O O . ARG A 1 73 ? 23.229 7.178 -4.219 1.00 98.00 73 ARG A O 1
ATOM 595 N N . LEU A 1 74 ? 21.702 6.504 -5.723 1.00 97.81 74 LEU A N 1
ATOM 596 C CA . LEU A 1 74 ? 22.049 7.491 -6.751 1.00 97.81 74 LEU A CA 1
ATOM 597 C C . LEU A 1 74 ? 21.609 8.909 -6.375 1.00 97.81 74 LEU A C 1
ATOM 599 O O . LEU A 1 74 ? 22.333 9.864 -6.647 1.00 97.81 74 LEU A O 1
ATOM 603 N N . TYR A 1 75 ? 20.435 9.043 -5.755 1.00 97.31 75 TYR A N 1
ATOM 604 C CA . TYR A 1 75 ? 19.817 10.340 -5.473 1.00 97.31 75 TYR A CA 1
ATOM 605 C C . TYR A 1 75 ? 19.844 10.735 -3.994 1.00 97.31 75 TYR A C 1
ATOM 607 O O . TYR A 1 75 ? 19.385 11.825 -3.668 1.00 97.31 75 TYR A O 1
ATOM 615 N N . TYR A 1 76 ? 20.396 9.888 -3.118 1.00 97.00 76 TYR A N 1
ATOM 616 C CA . TYR A 1 76 ? 20.487 10.114 -1.671 1.00 97.00 76 TYR A CA 1
ATOM 617 C C . TYR A 1 76 ? 19.126 10.417 -1.026 1.00 97.00 76 TYR A C 1
ATOM 619 O O . TYR A 1 76 ? 19.007 11.333 -0.217 1.00 97.00 76 TYR A O 1
ATOM 627 N N . VAL A 1 77 ? 18.099 9.646 -1.397 1.00 97.31 77 VAL A N 1
ATOM 628 C CA . VAL A 1 77 ? 16.722 9.810 -0.901 1.00 97.31 77 VAL A CA 1
ATOM 629 C C . VAL A 1 77 ? 16.261 8.626 -0.054 1.00 97.31 77 VAL A C 1
ATOM 631 O O . VAL A 1 77 ? 16.569 7.461 -0.332 1.00 97.31 77 VAL A O 1
ATOM 634 N N . GLY A 1 78 ? 15.480 8.920 0.980 1.00 95.81 78 GLY A N 1
ATOM 635 C CA . GLY A 1 78 ? 14.790 7.943 1.817 1.00 95.81 78 GLY A CA 1
ATOM 636 C C . GLY A 1 78 ? 13.452 7.469 1.239 1.00 95.81 78 GLY A C 1
ATOM 637 O O . GLY A 1 78 ? 12.869 8.096 0.353 1.00 95.81 78 GLY A O 1
ATOM 638 N N . ILE A 1 79 ? 12.940 6.358 1.781 1.00 95.31 79 ILE A N 1
ATOM 639 C CA . ILE A 1 79 ? 11.551 5.919 1.582 1.00 95.31 79 ILE A CA 1
ATOM 640 C C . ILE A 1 79 ? 10.654 6.687 2.550 1.00 95.31 79 ILE A C 1
ATOM 642 O O . ILE A 1 79 ? 10.803 6.560 3.765 1.00 95.31 79 ILE A O 1
ATOM 646 N N . VAL A 1 80 ? 9.671 7.416 2.021 1.00 92.75 80 VAL A N 1
ATOM 647 C CA . VAL A 1 80 ? 8.680 8.142 2.836 1.00 92.75 80 VAL A CA 1
ATOM 648 C C . VAL A 1 80 ? 7.375 7.379 2.984 1.00 92.75 80 VAL A C 1
ATOM 650 O O . VAL A 1 80 ? 6.667 7.540 3.984 1.00 92.75 80 VAL A O 1
ATOM 653 N N . GLN A 1 81 ? 7.047 6.509 2.029 1.00 91.44 81 GLN A N 1
ATOM 654 C CA . GLN A 1 81 ? 5.776 5.798 2.018 1.00 91.44 81 GLN A CA 1
ATOM 655 C C . GLN A 1 81 ? 5.899 4.441 1.334 1.00 91.44 81 GLN A C 1
ATOM 657 O O . GLN A 1 81 ? 6.528 4.315 0.291 1.00 91.44 81 GLN A O 1
ATOM 662 N N . THR A 1 82 ? 5.249 3.443 1.923 1.00 94.00 82 THR A N 1
ATOM 663 C CA . THR A 1 82 ? 5.085 2.106 1.353 1.00 94.00 82 THR A CA 1
ATOM 664 C C . THR A 1 82 ? 3.596 1.853 1.241 1.00 94.00 82 THR A C 1
ATOM 666 O O . THR A 1 82 ? 2.855 2.184 2.158 1.00 94.00 82 THR A O 1
ATOM 669 N N . GLU A 1 83 ? 3.152 1.280 0.136 1.00 93.69 83 GLU A N 1
ATOM 670 C CA . GLU A 1 83 ? 1.746 1.029 -0.145 1.00 93.69 83 GLU A CA 1
ATOM 671 C C . GLU A 1 83 ? 1.579 -0.438 -0.524 1.00 93.69 83 GLU A C 1
ATOM 673 O O . GLU A 1 83 ? 2.295 -0.939 -1.390 1.00 93.69 83 GLU A O 1
ATOM 678 N N . ALA A 1 84 ? 0.657 -1.133 0.133 1.00 93.44 84 ALA A N 1
ATOM 679 C CA . ALA A 1 84 ? 0.276 -2.506 -0.187 1.00 93.44 84 ALA A CA 1
ATOM 680 C C . ALA A 1 84 ? -1.153 -2.763 0.320 1.00 93.44 84 ALA A C 1
ATOM 682 O O . ALA A 1 84 ? -1.555 -2.113 1.294 1.00 93.44 84 ALA A O 1
ATOM 683 N N . PRO A 1 85 ? -1.917 -3.681 -0.302 1.00 91.44 85 PRO A N 1
ATOM 684 C CA . PRO A 1 85 ? -3.228 -4.059 0.194 1.00 91.44 85 PRO A CA 1
ATOM 685 C C . PRO A 1 85 ? -3.162 -4.502 1.649 1.00 91.44 85 PRO A C 1
ATOM 687 O O . PRO A 1 85 ? -2.245 -5.235 2.028 1.00 91.44 85 PRO A O 1
ATOM 690 N N . GLY A 1 86 ? -4.120 -4.078 2.467 1.00 91.69 86 GLY A N 1
ATOM 691 C CA . GLY A 1 86 ? -4.198 -4.548 3.851 1.00 91.69 86 GLY A CA 1
ATOM 692 C C . GLY A 1 86 ? -3.114 -3.991 4.783 1.00 91.69 86 GLY A C 1
ATOM 693 O O . GLY A 1 86 ? -3.109 -4.321 5.971 1.00 91.69 86 GLY A O 1
ATOM 694 N N . LEU A 1 87 ? -2.195 -3.158 4.272 1.00 92.38 87 LEU A N 1
ATOM 695 C CA . LEU A 1 87 ? -1.023 -2.709 5.020 1.00 92.38 87 LEU A CA 1
ATOM 696 C C . LEU A 1 87 ? -1.427 -1.852 6.215 1.00 92.38 87 LEU A C 1
ATOM 698 O O . LEU A 1 87 ? -0.970 -2.115 7.324 1.00 92.38 87 LEU A O 1
ATOM 702 N N . TYR A 1 88 ? -2.293 -0.855 6.008 1.00 95.00 88 TYR A N 1
ATOM 703 C CA . TYR A 1 88 ? -2.689 0.080 7.056 1.00 95.00 88 TYR A CA 1
ATOM 704 C C . TYR A 1 88 ? -4.027 -0.300 7.675 1.00 95.00 88 TYR A C 1
ATOM 706 O O . TYR A 1 88 ? -5.077 0.153 7.227 1.00 95.00 88 TYR A O 1
ATOM 714 N N . LYS A 1 89 ? -3.980 -1.132 8.722 1.00 96.69 89 LYS A N 1
ATOM 715 C CA . LYS A 1 89 ? -5.165 -1.606 9.448 1.00 96.69 89 LYS A CA 1
ATOM 716 C C . LYS A 1 89 ? -5.584 -0.671 10.580 1.00 96.69 89 LYS A C 1
ATOM 718 O O . LYS A 1 89 ? -4.776 -0.316 11.444 1.00 96.69 89 LYS A O 1
ATOM 723 N N . TYR A 1 90 ? -6.877 -0.366 10.614 1.00 97.38 90 TYR A N 1
ATOM 724 C CA . TYR A 1 90 ? -7.532 0.411 11.657 1.00 97.38 90 TYR A CA 1
ATOM 725 C C . TYR A 1 90 ? -8.796 -0.297 12.140 1.00 97.38 90 TYR A C 1
ATOM 727 O O . TYR A 1 90 ? -9.552 -0.854 11.350 1.00 97.38 90 TYR A O 1
ATOM 735 N N . TYR A 1 91 ? -9.050 -0.245 13.440 1.00 97.75 91 TYR A N 1
ATOM 736 C CA . TYR A 1 91 ? -10.220 -0.839 14.070 1.00 97.75 91 TYR A CA 1
ATOM 737 C C . TYR A 1 91 ? -11.264 0.225 14.388 1.00 97.75 91 TYR A C 1
ATOM 739 O O . TYR A 1 91 ? -10.936 1.253 14.987 1.00 97.75 91 TYR A O 1
ATOM 747 N N . SER A 1 92 ? -12.525 -0.055 14.061 1.00 97.25 92 SER A N 1
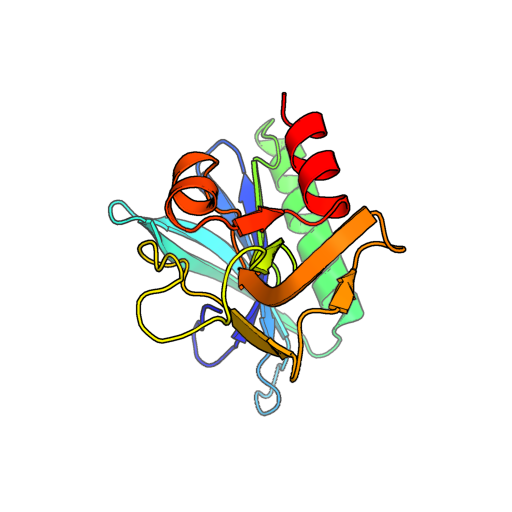ATOM 748 C CA . SER A 1 92 ? -13.644 0.762 14.532 1.00 97.25 92 SER A CA 1
ATOM 749 C C . SER A 1 92 ? -14.010 0.345 15.951 1.00 97.25 92 SER A C 1
ATOM 751 O O . SER A 1 92 ? -14.400 -0.801 16.202 1.00 97.25 92 SER A O 1
ATOM 753 N N . THR A 1 93 ? -13.842 1.258 16.906 1.00 95.38 93 THR A N 1
ATOM 754 C CA . THR A 1 93 ? -13.911 0.911 18.334 1.00 95.38 93 THR A CA 1
ATOM 755 C C . THR A 1 93 ? -15.257 1.213 18.981 1.00 95.38 93 THR A C 1
ATOM 757 O O . THR A 1 93 ? -15.616 0.528 19.943 1.00 95.38 93 THR A O 1
ATOM 760 N N . GLN A 1 94 ? -16.014 2.181 18.458 1.00 94.25 94 GLN A N 1
ATOM 761 C CA . GLN A 1 94 ? -17.249 2.673 19.083 1.00 94.25 94 GLN A CA 1
ATOM 762 C C . GLN A 1 94 ? -18.524 2.154 18.415 1.00 94.25 94 GLN A C 1
ATOM 764 O O . GLN A 1 94 ? -19.509 1.891 19.101 1.00 94.25 94 GLN A O 1
ATOM 769 N N . ARG A 1 95 ? -18.494 1.937 17.096 1.00 94.56 95 ARG A N 1
ATOM 770 C CA . ARG A 1 95 ? -19.653 1.516 16.294 1.00 94.56 95 ARG A CA 1
ATOM 771 C C . ARG A 1 95 ? -19.260 0.554 15.167 1.00 94.56 95 ARG A C 1
ATOM 773 O O . ARG A 1 95 ? -18.094 0.567 14.765 1.00 94.56 95 ARG A O 1
ATOM 780 N N . PRO A 1 96 ? -20.200 -0.245 14.633 1.00 95.06 96 PRO A N 1
ATOM 781 C CA . PRO A 1 96 ? -20.020 -0.919 13.349 1.00 95.06 96 PRO A CA 1
ATOM 782 C C . PRO A 1 96 ? -19.625 0.062 12.242 1.00 95.06 96 PRO A C 1
ATOM 784 O O . PRO A 1 96 ? -19.931 1.254 12.312 1.00 95.06 96 PRO A O 1
ATOM 787 N N . VAL A 1 97 ? -18.927 -0.447 11.233 1.00 93.94 97 VAL A N 1
ATOM 788 C CA . VAL A 1 97 ? -18.577 0.307 10.032 1.00 93.94 97 VAL A CA 1
ATOM 789 C C . VAL A 1 97 ? -19.785 0.331 9.100 1.00 93.94 97 VAL A C 1
ATOM 791 O O . VAL A 1 97 ? -20.237 -0.711 8.639 1.00 93.94 97 VAL A O 1
ATOM 794 N N . ASP A 1 98 ? -20.293 1.513 8.792 1.00 92.31 98 ASP A N 1
ATOM 795 C CA . ASP A 1 98 ? -21.398 1.724 7.864 1.00 92.31 98 ASP A CA 1
ATOM 796 C C . ASP A 1 98 ? -21.069 2.881 6.904 1.00 92.31 98 ASP A C 1
ATOM 798 O O . ASP A 1 98 ? -20.018 3.532 6.984 1.00 92.31 98 ASP A O 1
ATOM 802 N N . ILE A 1 99 ? -21.961 3.142 5.955 1.00 86.00 99 ILE A N 1
ATOM 803 C CA . ILE A 1 99 ? -21.858 4.255 5.022 1.00 86.00 99 ILE A CA 1
ATOM 804 C C . ILE A 1 99 ? -21.717 5.562 5.812 1.00 86.00 99 ILE A C 1
ATOM 806 O O . ILE A 1 99 ? -22.568 5.933 6.612 1.00 86.00 99 ILE A O 1
ATOM 810 N N . GLY A 1 100 ? -20.617 6.276 5.562 1.00 85.94 100 GLY A N 1
ATOM 811 C CA . GLY A 1 100 ? -20.331 7.560 6.206 1.00 85.94 100 GLY A CA 1
ATOM 812 C C . GLY A 1 100 ? -19.652 7.456 7.572 1.00 85.94 100 GLY A C 1
ATOM 813 O O . GLY A 1 100 ? -19.381 8.487 8.175 1.00 85.94 100 GLY A O 1
ATOM 814 N N . THR A 1 101 ? -19.316 6.255 8.055 1.00 91.19 101 THR A N 1
ATOM 815 C CA . THR A 1 101 ? -18.611 6.077 9.338 1.00 91.19 101 THR A CA 1
ATOM 816 C C . THR A 1 101 ? -17.118 5.797 9.170 1.00 91.19 101 THR A C 1
ATOM 818 O O . THR A 1 101 ? -16.487 5.258 10.079 1.00 91.19 101 THR A O 1
ATOM 821 N N . PHE A 1 102 ? -16.546 6.125 8.015 1.00 94.56 102 PHE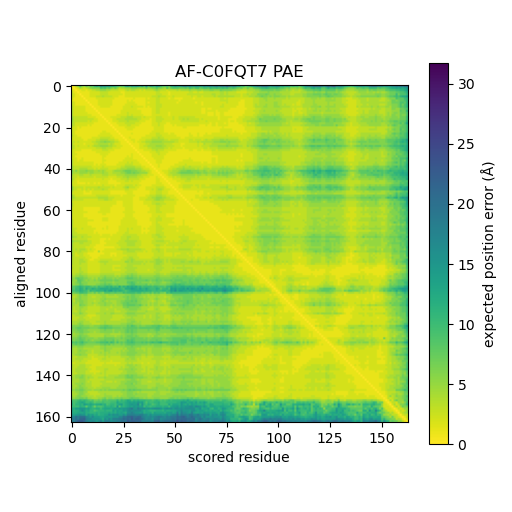 A N 1
ATOM 822 C CA . PHE A 1 102 ? -15.124 5.958 7.750 1.00 94.56 102 PHE A CA 1
ATOM 823 C C . PHE A 1 102 ? -14.604 7.027 6.783 1.00 94.56 102 PHE A C 1
ATOM 825 O O . PHE A 1 102 ? -15.358 7.486 5.915 1.00 94.56 102 PHE A O 1
ATOM 832 N N . PRO A 1 103 ? -13.323 7.417 6.903 1.00 95.19 103 PRO A N 1
ATOM 833 C CA . PRO A 1 103 ? -12.735 8.411 6.026 1.00 95.19 103 PRO A CA 1
ATOM 834 C C . PRO A 1 103 ? -12.565 7.853 4.608 1.00 95.19 103 PRO A C 1
ATOM 836 O O . PRO A 1 103 ? -12.226 6.690 4.398 1.00 95.19 103 PRO A O 1
ATOM 839 N N . LYS A 1 104 ? -12.770 8.716 3.612 1.00 93.94 104 LYS A N 1
ATOM 840 C CA . LYS A 1 104 ? -12.468 8.435 2.201 1.00 93.94 104 LYS A CA 1
ATOM 841 C C . LYS A 1 104 ? -11.617 9.569 1.624 1.00 93.94 104 LYS A C 1
ATOM 843 O O . LYS A 1 104 ? -12.139 10.365 0.839 1.00 93.94 104 LYS A O 1
ATOM 848 N N . PRO A 1 105 ? -10.345 9.704 2.039 1.00 91.00 105 PRO A N 1
ATOM 849 C CA . PRO A 1 105 ? -9.483 10.745 1.504 1.00 91.00 105 PRO A CA 1
ATOM 850 C C . PRO A 1 105 ? -9.321 10.585 -0.017 1.00 91.00 105 PRO A C 1
ATOM 852 O O . PRO A 1 105 ? -9.400 9.457 -0.528 1.00 91.00 105 PRO A O 1
ATOM 855 N N . PRO A 1 106 ? -9.079 11.680 -0.757 1.00 87.75 106 PRO A N 1
ATOM 856 C CA . PRO A 1 106 ? -8.800 11.610 -2.187 1.00 87.75 106 PRO A CA 1
ATOM 857 C C . PRO A 1 106 ? -7.693 10.590 -2.478 1.00 87.75 106 PRO A C 1
ATOM 859 O O . PRO A 1 106 ? -6.638 10.609 -1.849 1.00 87.75 106 PRO A O 1
ATOM 862 N N . HIS A 1 107 ? -7.950 9.673 -3.412 1.00 84.44 107 HIS A N 1
ATOM 863 C CA . HIS A 1 107 ? -7.013 8.612 -3.810 1.00 84.44 107 HIS A CA 1
ATOM 864 C C . HIS A 1 107 ? -6.568 7.652 -2.681 1.00 84.44 107 HIS A C 1
ATOM 866 O O . HIS A 1 107 ? -5.582 6.937 -2.847 1.00 84.44 107 HIS A O 1
ATOM 872 N N . ASN A 1 108 ? -7.292 7.588 -1.556 1.00 90.38 108 ASN A N 1
ATOM 873 C CA . ASN A 1 108 ? -7.022 6.649 -0.460 1.00 90.38 108 ASN A CA 1
ATOM 874 C C . ASN A 1 108 ? -8.314 6.079 0.152 1.00 90.38 108 ASN A C 1
ATOM 876 O O . ASN A 1 108 ? -8.521 6.117 1.361 1.00 90.38 108 ASN A O 1
ATOM 880 N N . ALA A 1 109 ? -9.221 5.571 -0.682 1.00 92.50 109 ALA A N 1
ATOM 881 C CA . ALA A 1 109 ? -10.366 4.807 -0.190 1.00 92.50 109 ALA A CA 1
ATOM 882 C C . ALA A 1 109 ? -9.902 3.476 0.443 1.00 92.50 109 ALA A C 1
ATOM 884 O O . ALA A 1 109 ? -8.884 2.931 0.001 1.00 92.50 109 ALA A O 1
ATOM 885 N N . PRO A 1 110 ? -10.637 2.931 1.431 1.00 94.31 110 PRO A N 1
ATOM 886 C CA . PRO A 1 110 ? -10.286 1.646 2.025 1.00 94.31 110 PRO A CA 1
ATOM 887 C C . PRO A 1 110 ? -10.317 0.525 0.981 1.00 94.31 110 PRO A C 1
ATOM 889 O O . PRO A 1 110 ? -11.158 0.525 0.076 1.00 94.31 110 PRO A O 1
ATOM 892 N N . ASP A 1 111 ? -9.395 -0.424 1.110 1.00 93.12 111 ASP A N 1
ATOM 893 C CA . ASP A 1 111 ? -9.300 -1.611 0.253 1.00 93.12 111 ASP A CA 1
ATOM 894 C C . ASP A 1 111 ? -9.971 -2.851 0.868 1.00 93.12 111 ASP A C 1
ATOM 896 O O . ASP A 1 111 ? -10.342 -3.760 0.128 1.00 93.12 111 ASP A O 1
ATOM 900 N N . GLU A 1 112 ? -10.215 -2.847 2.181 1.00 94.94 112 GLU A N 1
ATOM 901 C CA . GLU A 1 112 ? -11.021 -3.836 2.895 1.00 94.94 112 GLU A CA 1
ATOM 902 C C . GLU A 1 112 ? -11.868 -3.151 3.972 1.00 94.94 112 GLU A C 1
ATOM 904 O O . GLU A 1 112 ? -11.422 -2.222 4.654 1.00 94.94 112 GLU A O 1
ATOM 909 N N . ILE A 1 113 ? -13.100 -3.630 4.135 1.00 96.44 113 ILE A N 1
ATOM 910 C CA . ILE A 1 113 ? -13.987 -3.261 5.236 1.00 96.44 113 ILE A CA 1
ATOM 911 C C . ILE A 1 113 ? -14.619 -4.540 5.767 1.00 96.44 113 ILE A C 1
ATOM 913 O O . ILE A 1 113 ? -15.282 -5.262 5.023 1.00 96.44 113 ILE A O 1
ATOM 917 N N . VAL A 1 114 ? -14.456 -4.789 7.062 1.00 97.06 114 VAL A N 1
ATOM 918 C CA . VAL A 1 114 ? -15.022 -5.955 7.738 1.00 97.06 114 VAL A CA 1
ATOM 919 C C . VAL A 1 114 ? -15.774 -5.501 8.976 1.00 97.06 114 VAL A C 1
ATOM 921 O O . VAL A 1 114 ? -15.188 -4.911 9.884 1.00 97.06 114 VAL A O 1
ATOM 924 N N . ASN A 1 115 ? -17.059 -5.839 9.038 1.00 97.31 115 ASN A N 1
ATOM 925 C CA . ASN A 1 115 ? -17.832 -5.799 10.273 1.00 97.31 115 ASN A CA 1
ATOM 926 C C . ASN A 1 115 ? -17.787 -7.151 10.966 1.00 97.31 115 ASN A C 1
ATOM 928 O O . ASN A 1 115 ? -17.876 -8.196 10.326 1.00 97.31 115 ASN A O 1
ATOM 932 N N . TYR A 1 116 ? -17.685 -7.114 12.284 1.00 96.75 116 TYR A N 1
ATOM 933 C CA . TYR A 1 116 ? -17.885 -8.276 13.130 1.00 96.75 116 TYR A CA 1
ATOM 934 C C . TYR A 1 116 ? -19.347 -8.328 13.578 1.00 96.75 116 TYR A C 1
ATOM 936 O O . TYR A 1 116 ? -19.967 -7.288 13.800 1.00 96.75 116 TYR A O 1
ATOM 944 N N . ASP A 1 117 ? -19.874 -9.533 13.797 1.00 94.75 117 ASP A N 1
ATOM 945 C CA . ASP A 1 117 ? -21.258 -9.721 14.264 1.00 94.75 117 ASP A CA 1
ATOM 946 C C . ASP A 1 117 ? -21.521 -9.053 15.622 1.00 94.75 117 ASP A C 1
ATOM 948 O O . ASP A 1 117 ? -22.636 -8.650 15.948 1.00 94.75 117 ASP A O 1
ATOM 952 N N . ARG A 1 118 ? -20.472 -8.946 16.441 1.00 95.62 118 ARG A N 1
ATOM 953 C CA . ARG A 1 118 ? -20.488 -8.291 17.746 1.00 95.62 118 ARG A CA 1
ATOM 954 C C . ARG A 1 118 ? -19.161 -7.602 18.004 1.00 95.62 118 ARG A C 1
ATOM 956 O O . ARG A 1 118 ? -18.149 -7.913 17.379 1.00 95.62 118 ARG A O 1
ATOM 963 N N . ARG A 1 119 ? -19.139 -6.732 19.009 1.00 97.06 119 ARG A N 1
ATOM 964 C CA . ARG A 1 119 ? -17.895 -6.154 19.510 1.00 97.06 119 ARG A CA 1
ATOM 965 C C . ARG A 1 119 ? -17.019 -7.251 20.134 1.00 97.06 119 ARG A C 1
ATOM 967 O O . ARG A 1 119 ? -17.415 -7.850 21.134 1.00 97.06 119 ARG A O 1
ATOM 974 N N . ILE A 1 120 ? -15.850 -7.519 19.555 1.00 97.62 120 ILE A N 1
ATOM 975 C CA . ILE A 1 120 ? -14.933 -8.591 19.985 1.00 97.62 120 ILE A CA 1
ATOM 976 C C . ILE A 1 120 ? -13.565 -8.043 20.408 1.00 97.62 120 ILE A C 1
ATOM 978 O O . ILE A 1 120 ? -13.176 -6.966 19.950 1.00 97.62 120 ILE A O 1
ATOM 982 N N . PRO A 1 121 ? -12.823 -8.759 21.274 1.00 97.19 121 PRO A N 1
ATOM 983 C CA . PRO A 1 121 ? -11.431 -8.435 21.573 1.00 97.19 121 PRO A CA 1
ATOM 984 C C . PRO A 1 121 ? -10.531 -8.607 20.345 1.00 97.19 121 PRO A C 1
ATOM 986 O O . PRO A 1 121 ? -10.632 -9.600 19.627 1.00 97.19 121 PRO A O 1
ATOM 989 N N . VAL A 1 122 ? -9.628 -7.649 20.135 1.00 95.94 122 VAL A N 1
ATOM 990 C CA . VAL A 1 122 ? -8.631 -7.625 19.050 1.00 95.94 122 VAL A CA 1
ATOM 991 C C . VAL A 1 122 ? -7.236 -7.320 19.605 1.00 95.94 122 VAL A C 1
ATOM 993 O O . VAL A 1 122 ? -7.103 -6.978 20.782 1.00 95.94 122 VAL A O 1
ATOM 996 N N . GLU A 1 123 ? -6.191 -7.467 18.780 1.00 94.50 123 GLU A N 1
ATOM 997 C CA . GLU A 1 123 ? -4.789 -7.197 19.161 1.00 94.50 123 GLU A CA 1
ATOM 998 C C . GLU A 1 123 ? -4.388 -7.916 20.468 1.00 94.50 123 GLU A C 1
ATOM 1000 O O . GLU A 1 123 ? -3.908 -7.304 21.419 1.00 94.50 123 GLU A O 1
ATOM 1005 N N . GLY A 1 124 ? -4.679 -9.219 20.562 1.00 91.62 124 GLY A N 1
ATOM 1006 C CA . GLY A 1 124 ? -4.387 -10.014 21.764 1.00 91.62 124 GLY A CA 1
ATOM 1007 C C . GLY A 1 124 ? -5.239 -9.660 22.991 1.00 91.62 124 GLY A C 1
ATOM 1008 O O . GLY A 1 124 ? -4.866 -10.006 24.107 1.00 91.62 124 GLY A O 1
ATOM 1009 N N . GLY A 1 125 ? -6.369 -8.971 22.807 1.00 91.50 125 GLY A N 1
ATOM 1010 C CA . GLY A 1 125 ? -7.258 -8.550 23.894 1.00 91.50 125 GLY A CA 1
ATOM 1011 C C . GLY A 1 125 ? -6.970 -7.151 24.436 1.00 91.50 125 GLY A C 1
ATOM 1012 O O . GLY A 1 125 ? -7.565 -6.757 25.437 1.00 91.50 125 GLY A O 1
ATOM 1013 N N . ALA A 1 126 ? -6.107 -6.375 23.775 1.00 93.44 126 ALA A N 1
ATOM 1014 C CA . ALA A 1 126 ? -5.765 -5.019 24.200 1.00 93.44 126 ALA A CA 1
ATOM 1015 C C . ALA A 1 126 ? -6.963 -4.048 24.179 1.00 93.44 126 ALA A C 1
ATOM 1017 O O . ALA A 1 126 ? -6.968 -3.056 24.910 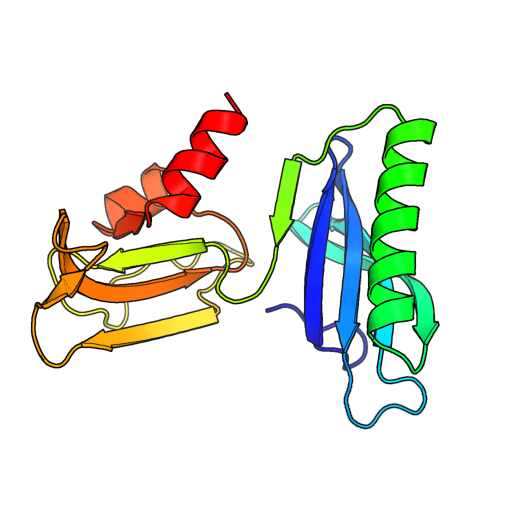1.00 93.44 126 ALA A O 1
ATOM 1018 N N . PHE A 1 127 ? -7.957 -4.290 23.319 1.00 95.31 127 PHE A N 1
ATOM 1019 C CA . PHE A 1 127 ? -9.207 -3.527 23.258 1.00 95.31 127 PHE A CA 1
ATOM 1020 C C . PHE A 1 127 ? -10.288 -4.277 22.467 1.00 95.31 127 PHE A C 1
ATOM 1022 O O . PHE A 1 127 ? -10.030 -5.317 21.864 1.00 95.31 127 PHE A O 1
ATOM 1029 N N . LEU A 1 128 ? -11.511 -3.735 22.478 1.00 97.19 128 LEU A N 1
ATOM 1030 C CA . LEU A 1 128 ? -12.661 -4.260 21.743 1.00 97.19 128 LEU A CA 1
ATOM 1031 C C . LEU A 1 128 ? -12.925 -3.449 20.465 1.00 97.19 128 LEU A C 1
ATOM 1033 O O . LEU A 1 128 ? -12.846 -2.217 20.486 1.00 97.19 128 LEU A O 1
ATOM 1037 N N . ALA A 1 129 ? -13.320 -4.121 19.386 1.00 97.88 129 ALA A N 1
ATOM 1038 C CA . ALA A 1 129 ? -13.669 -3.500 18.110 1.00 97.88 129 ALA A CA 1
ATOM 1039 C C . ALA A 1 129 ? -14.940 -4.112 17.511 1.00 97.88 129 ALA A C 1
ATOM 1041 O O . ALA A 1 129 ? -15.248 -5.279 17.746 1.00 97.88 129 ALA A O 1
ATOM 1042 N N . TRP A 1 130 ? -15.672 -3.314 16.738 1.00 97.94 130 TRP A N 1
ATOM 1043 C CA . TRP A 1 130 ? -16.846 -3.739 15.967 1.00 97.94 130 TRP A CA 1
ATOM 1044 C C . TRP A 1 130 ? -16.502 -4.194 14.550 1.00 97.94 130 TRP A C 1
ATOM 1046 O O . TRP A 1 130 ? -17.328 -4.787 13.870 1.00 97.94 130 TRP A O 1
ATOM 1056 N N . GLY A 1 131 ? -15.291 -3.894 14.100 1.00 97.38 131 GLY A N 1
ATOM 1057 C CA . GLY A 1 131 ? -14.835 -4.187 12.758 1.00 97.38 131 GLY A CA 1
ATOM 1058 C C . GLY A 1 131 ? -13.461 -3.590 12.514 1.00 97.38 131 GLY A C 1
ATOM 1059 O O . GLY A 1 131 ? -12.871 -2.955 13.399 1.00 97.38 131 GLY A O 1
ATOM 1060 N N . HIS A 1 132 ? -12.966 -3.770 11.299 1.00 97.31 132 HIS A N 1
ATOM 1061 C CA . HIS A 1 132 ? -11.741 -3.136 10.843 1.00 97.31 132 HIS A CA 1
ATOM 1062 C C . HIS A 1 132 ? -11.854 -2.670 9.398 1.00 97.31 132 HIS A C 1
ATOM 1064 O O . HIS A 1 132 ? -12.685 -3.143 8.624 1.00 97.31 132 HIS A O 1
ATOM 1070 N N . LEU A 1 133 ? -10.992 -1.719 9.071 1.00 96.94 133 LEU A N 1
ATOM 1071 C CA . LEU A 1 133 ? -10.754 -1.238 7.728 1.00 96.94 133 LEU A CA 1
ATOM 1072 C C . LEU A 1 133 ? -9.266 -1.341 7.444 1.00 96.94 133 LEU A C 1
ATOM 1074 O O . LEU A 1 133 ? -8.440 -1.153 8.349 1.00 96.94 133 LEU A O 1
ATOM 1078 N N . THR A 1 134 ? -8.928 -1.564 6.186 1.00 96.31 134 THR A N 1
ATOM 1079 C CA . THR A 1 134 ? -7.560 -1.397 5.717 1.00 96.31 134 THR A CA 1
ATOM 1080 C C . THR A 1 134 ? -7.480 -0.354 4.617 1.00 96.31 134 THR A C 1
ATOM 1082 O O . THR A 1 134 ? -8.446 -0.090 3.900 1.00 96.31 134 THR A O 1
ATOM 1085 N N . TYR A 1 135 ? -6.320 0.290 4.546 1.00 95.00 135 TYR A N 1
ATOM 1086 C CA . TYR A 1 135 ? -5.979 1.280 3.538 1.00 95.00 135 TYR A CA 1
ATOM 1087 C C . TYR A 1 135 ? -4.623 0.932 2.934 1.00 95.00 135 TYR A C 1
ATOM 1089 O O . TYR A 1 135 ? -3.747 0.378 3.607 1.00 95.00 135 TYR A O 1
ATOM 1097 N N . THR A 1 136 ? -4.420 1.332 1.681 1.00 92.44 136 THR A N 1
ATOM 1098 C CA . THR A 1 136 ? -3.122 1.198 1.012 1.00 92.44 136 THR A CA 1
ATOM 1099 C C . THR A 1 136 ? -2.144 2.289 1.435 1.00 92.44 136 THR A C 1
ATOM 1101 O O . THR A 1 136 ? -0.938 2.082 1.339 1.00 92.44 136 THR A O 1
ATOM 1104 N N . ARG A 1 137 ? -2.638 3.440 1.914 1.00 91.19 137 ARG A N 1
ATOM 1105 C CA . ARG A 1 137 ? -1.843 4.550 2.464 1.00 91.19 137 ARG A CA 1
ATOM 1106 C C . ARG A 1 137 ? -2.299 4.854 3.897 1.00 91.19 137 ARG A C 1
ATOM 1108 O O . ARG A 1 137 ? -3.482 4.682 4.195 1.00 91.19 137 ARG A O 1
ATOM 1115 N N . PRO A 1 138 ? -1.406 5.325 4.786 1.00 92.56 138 PRO A N 1
ATOM 1116 C CA . PRO A 1 138 ? -1.803 5.650 6.148 1.00 92.56 138 PRO A CA 1
ATOM 1117 C C . PRO A 1 138 ? -2.820 6.792 6.149 1.00 92.56 138 PRO A C 1
ATOM 1119 O O . PRO A 1 138 ? -2.679 7.754 5.395 1.00 92.56 138 PRO A O 1
ATOM 1122 N N . LEU A 1 139 ? -3.803 6.702 7.039 1.00 94.12 139 LEU A N 1
ATOM 1123 C CA . LEU A 1 139 ? -4.607 7.849 7.440 1.00 94.12 139 LEU A CA 1
ATOM 1124 C C . LEU A 1 139 ? -3.764 8.795 8.298 1.00 94.12 139 LEU A C 1
ATOM 1126 O O . LEU A 1 139 ? -2.913 8.354 9.081 1.00 94.12 139 LEU A O 1
ATOM 1130 N N . THR A 1 140 ? -4.042 10.088 8.193 1.00 92.94 140 THR A N 1
ATOM 1131 C CA . THR A 1 140 ? -3.556 11.080 9.155 1.00 92.94 140 THR A CA 1
ATOM 1132 C C . THR A 1 140 ? -4.150 10.824 10.542 1.00 92.94 140 THR A C 1
ATOM 1134 O O . THR A 1 140 ? -5.206 10.202 10.685 1.00 92.94 140 THR A O 1
ATOM 1137 N N . GLU A 1 141 ? -3.494 11.340 11.588 1.00 91.81 141 GLU A N 1
ATOM 1138 C CA . GLU A 1 141 ? -4.009 11.234 12.962 1.00 91.81 141 GLU A CA 1
ATOM 1139 C C . GLU A 1 141 ? -5.426 11.821 13.074 1.00 91.81 141 GLU A C 1
ATOM 1141 O O . GLU A 1 141 ? -6.286 11.216 13.710 1.00 91.81 141 GLU A O 1
ATOM 1146 N N . LYS A 1 142 ? -5.687 12.939 12.380 1.00 94.00 142 LYS A N 1
ATOM 1147 C CA . LYS A 1 142 ? -6.998 13.594 12.350 1.00 94.00 142 LYS A CA 1
ATOM 1148 C C . LYS A 1 142 ? -8.066 12.756 11.643 1.00 94.00 142 LYS A C 1
ATOM 1150 O O . LYS A 1 142 ? -9.153 12.587 12.183 1.00 94.00 142 LYS A O 1
ATOM 1155 N N . GLU A 1 143 ? -7.772 12.211 10.463 1.00 95.25 143 GLU A N 1
ATOM 1156 C CA . GLU A 1 143 ? -8.723 11.351 9.740 1.00 95.25 143 GLU A CA 1
ATOM 1157 C C . GLU A 1 143 ? -9.076 10.097 10.543 1.00 95.25 143 GLU A C 1
ATOM 1159 O O . GLU A 1 143 ? -10.225 9.665 10.535 1.00 95.25 143 GLU A O 1
ATOM 1164 N N . ALA A 1 144 ? -8.111 9.514 11.257 1.00 95.19 144 ALA A N 1
ATOM 1165 C CA . ALA A 1 144 ? -8.389 8.386 12.134 1.00 95.19 144 ALA A CA 1
ATOM 1166 C C . ALA A 1 144 ? -9.233 8.812 13.349 1.00 95.19 144 ALA A C 1
ATOM 1168 O O . ALA A 1 144 ? -10.226 8.153 13.664 1.00 95.19 144 ALA A O 1
ATOM 1169 N N . SER A 1 145 ? -8.881 9.922 14.012 1.00 93.81 145 SER A N 1
ATOM 1170 C CA . SER A 1 145 ? -9.575 10.378 15.222 1.00 93.81 145 SER A CA 1
ATOM 1171 C C . SER A 1 145 ? -11.002 10.850 14.959 1.00 93.81 145 SER A C 1
ATOM 1173 O O . SER A 1 145 ? -11.892 10.507 15.733 1.00 93.81 145 SER A O 1
ATOM 1175 N N . ASP A 1 146 ? -11.235 11.584 13.865 1.00 94.69 146 ASP A N 1
ATOM 1176 C CA . ASP A 1 146 ? -12.557 12.119 13.499 1.00 94.69 146 ASP A CA 1
ATOM 1177 C C . ASP A 1 146 ? -13.586 10.991 13.271 1.00 94.69 146 ASP A C 1
ATOM 1179 O O . ASP A 1 146 ? -14.790 11.200 13.410 1.00 94.69 146 ASP A O 1
ATOM 1183 N N . TYR A 1 147 ? -13.110 9.778 12.971 1.00 94.44 147 TYR A N 1
ATOM 1184 C CA . TYR A 1 147 ? -13.926 8.579 12.779 1.00 94.44 147 TYR A CA 1
ATOM 1185 C C . TYR A 1 147 ? -13.742 7.523 13.881 1.00 94.44 147 TYR A C 1
ATOM 1187 O O . TYR A 1 147 ? -14.235 6.406 13.738 1.00 94.44 147 TYR A O 1
ATOM 1195 N N . GLU A 1 148 ? -13.073 7.865 14.989 1.00 94.19 148 GLU A N 1
ATOM 1196 C CA . GLU A 1 148 ? -12.863 6.987 16.156 1.00 94.19 148 GLU A CA 1
ATOM 1197 C C . GLU A 1 148 ? -12.157 5.659 15.813 1.00 94.19 148 GLU A C 1
ATOM 1199 O O . GLU A 1 148 ? -12.368 4.609 16.444 1.00 94.19 148 GLU A O 1
ATOM 1204 N N . LEU A 1 149 ? -11.298 5.716 14.795 1.00 96.25 149 LEU A N 1
ATOM 1205 C CA . LEU A 1 149 ? -10.513 4.596 14.315 1.00 96.25 149 LEU A CA 1
ATOM 1206 C C . LEU A 1 149 ? -9.216 4.476 15.112 1.00 96.25 149 LEU A C 1
ATOM 1208 O O . LEU A 1 149 ? -8.455 5.432 15.261 1.00 96.25 149 LEU A O 1
ATOM 1212 N N . ARG A 1 150 ? -8.929 3.264 15.588 1.00 95.94 150 ARG A N 1
ATOM 1213 C CA . ARG A 1 150 ? -7.689 2.957 16.305 1.00 95.94 150 ARG A CA 1
ATOM 1214 C C . ARG A 1 150 ? -6.726 2.185 15.397 1.00 95.94 150 ARG A C 1
ATOM 1216 O O . ARG A 1 150 ? -7.113 1.120 14.918 1.00 95.94 150 ARG A O 1
ATOM 1223 N N . PRO A 1 151 ? -5.487 2.656 15.164 1.00 94.94 151 PRO A N 1
ATOM 1224 C CA . PRO A 1 151 ? -4.518 1.918 14.356 1.00 94.94 151 PRO A CA 1
ATOM 1225 C C . PRO A 1 151 ? -4.125 0.595 15.026 1.00 94.94 151 PRO A C 1
ATOM 1227 O O . PRO A 1 151 ? -4.022 0.519 16.253 1.00 94.94 151 PRO A O 1
ATOM 1230 N N . ALA A 1 152 ? -3.863 -0.434 14.219 1.00 93.69 152 ALA A N 1
ATOM 1231 C CA . ALA A 1 152 ? -3.246 -1.674 14.690 1.00 93.69 152 ALA A CA 1
ATOM 1232 C C . ALA A 1 152 ? -1.826 -1.424 15.240 1.00 93.69 152 A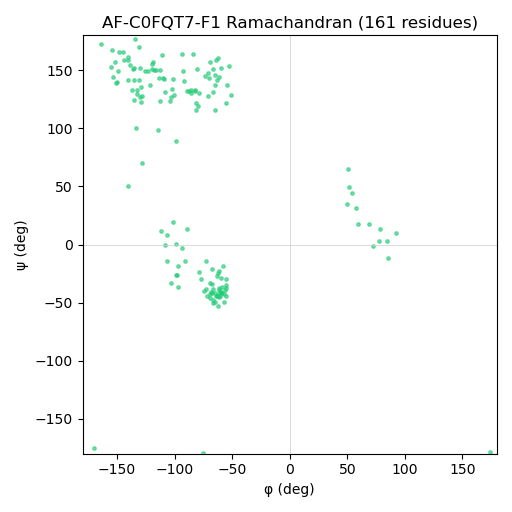LA A C 1
ATOM 1234 O O . ALA A 1 152 ? -1.180 -0.416 14.915 1.00 93.69 152 ALA A O 1
ATOM 1235 N N . SER A 1 153 ? -1.308 -2.348 16.053 1.00 86.44 153 SER A N 1
ATOM 1236 C CA . SER A 1 153 ? -0.013 -2.165 16.734 1.00 86.44 153 SER A CA 1
ATOM 1237 C C . SER A 1 153 ? 1.142 -1.976 15.746 1.00 86.44 153 SER A C 1
ATOM 1239 O O . SER A 1 153 ? 1.942 -1.055 15.903 1.00 86.44 153 SER A O 1
ATOM 1241 N N . VAL A 1 154 ? 1.145 -2.747 14.653 1.00 79.19 154 VAL A N 1
ATOM 1242 C CA . VAL A 1 154 ? 2.136 -2.649 13.562 1.00 79.19 154 VAL A CA 1
ATOM 1243 C C . VAL A 1 154 ? 2.208 -1.233 12.975 1.00 79.19 154 VAL A C 1
ATOM 1245 O O . VAL A 1 154 ? 3.285 -0.726 12.671 1.00 79.19 154 VAL A O 1
ATOM 1248 N N . ILE A 1 155 ? 1.070 -0.548 12.862 1.00 76.56 155 ILE A N 1
ATOM 1249 C CA . ILE A 1 155 ? 1.006 0.823 12.341 1.00 76.56 155 ILE A CA 1
ATOM 1250 C C . ILE A 1 155 ? 1.531 1.826 13.351 1.00 76.56 155 ILE A C 1
ATOM 1252 O O . ILE A 1 155 ? 2.274 2.738 12.990 1.00 76.56 155 ILE A O 1
ATOM 1256 N N . SER A 1 156 ? 1.208 1.624 14.625 1.00 70.31 156 SER A N 1
ATOM 1257 C CA . SER A 1 156 ? 1.757 2.444 15.705 1.00 70.31 156 SER A CA 1
ATOM 1258 C C . SER A 1 156 ? 3.290 2.377 15.737 1.00 70.31 156 SER A C 1
ATOM 1260 O O . SE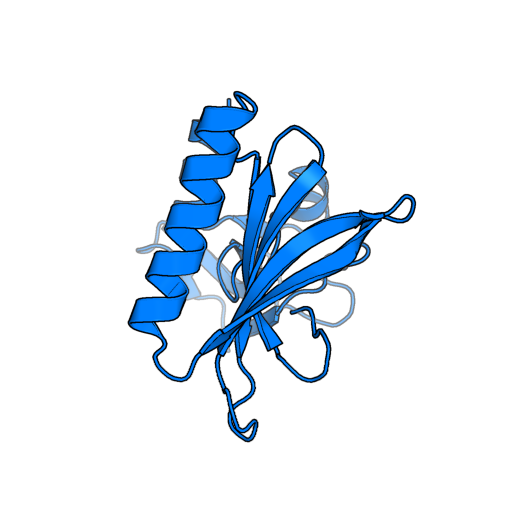R A 1 156 ? 3.948 3.389 15.980 1.00 70.31 156 SER A O 1
ATOM 1262 N N . GLU A 1 157 ? 3.874 1.214 15.442 1.00 69.56 157 GLU A N 1
ATOM 1263 C CA . GLU A 1 157 ? 5.326 1.031 15.340 1.00 69.56 157 GLU A CA 1
ATOM 1264 C C . GLU A 1 157 ? 5.927 1.688 14.092 1.00 69.56 157 GLU A C 1
ATOM 1266 O O . GLU A 1 157 ? 6.951 2.370 14.193 1.00 69.56 157 GLU A O 1
ATOM 1271 N N . LEU A 1 158 ? 5.289 1.533 12.926 1.00 70.69 158 LEU A N 1
ATOM 1272 C CA . LEU A 1 158 ? 5.729 2.173 11.681 1.00 70.69 158 LEU A CA 1
ATOM 1273 C C . LEU A 1 158 ? 5.734 3.702 11.795 1.00 70.69 158 LEU A C 1
ATOM 1275 O O . LEU A 1 158 ? 6.684 4.340 11.346 1.00 70.69 158 LEU A O 1
ATOM 1279 N N . SER A 1 159 ? 4.721 4.292 12.434 1.00 64.75 159 SER A N 1
ATOM 1280 C CA . SER A 1 159 ? 4.657 5.740 12.663 1.00 64.75 159 SER A CA 1
ATOM 1281 C C . SER A 1 159 ? 5.727 6.238 13.640 1.00 64.75 159 SER A C 1
ATOM 1283 O O . SER A 1 159 ? 6.246 7.336 13.458 1.00 64.75 159 SER A O 1
ATOM 1285 N N . ARG A 1 160 ? 6.105 5.441 14.652 1.00 63.25 160 ARG A N 1
ATOM 1286 C CA . ARG A 1 160 ? 7.184 5.797 15.597 1.00 63.25 160 ARG A CA 1
ATOM 1287 C C . ARG A 1 160 ? 8.566 5.797 14.950 1.00 63.25 160 ARG A C 1
ATOM 1289 O O . ARG A 1 160 ? 9.392 6.609 15.33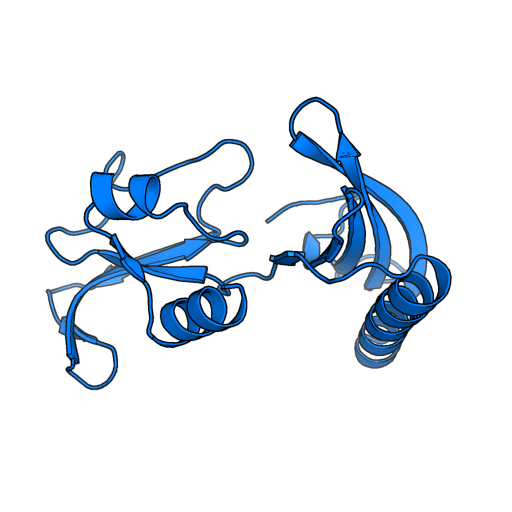5 1.00 63.25 160 ARG A O 1
ATOM 1296 N N . LYS A 1 161 ? 8.812 4.923 13.969 1.00 59.06 161 LYS A N 1
ATOM 1297 C CA . LYS A 1 161 ? 10.096 4.851 13.244 1.00 59.06 161 LYS A CA 1
ATOM 1298 C C . LYS A 1 161 ? 10.328 6.012 12.268 1.00 59.06 161 LYS A C 1
ATOM 1300 O O . LYS A 1 161 ? 11.444 6.164 11.790 1.00 59.06 161 LYS A O 1
ATOM 1305 N N . LYS A 1 162 ? 9.287 6.788 11.945 1.00 56.19 162 LYS A N 1
ATOM 1306 C CA . LYS A 1 162 ? 9.362 7.956 11.052 1.00 56.19 162 LYS A CA 1
ATOM 1307 C C . LYS A 1 162 ? 9.582 9.290 11.787 1.00 56.19 162 LYS A C 1
ATOM 1309 O O . LYS A 1 162 ? 9.642 10.314 11.114 1.00 56.19 162 LYS A O 1
ATOM 1314 N N . ARG A 1 163 ? 9.621 9.293 13.127 1.00 48.59 163 ARG A N 1
ATOM 1315 C CA . ARG A 1 163 ? 9.856 10.487 13.958 1.00 48.59 163 ARG A CA 1
ATOM 1316 C C . ARG A 1 163 ? 11.315 10.606 14.371 1.00 48.59 163 ARG A C 1
ATOM 1318 O O . ARG A 1 163 ? 11.954 9.544 14.536 1.00 48.59 163 ARG A O 1
#

Solvent-accessible surface area (backbone atoms only — not comparable to full-atom values): 9117 Å² total; per-residue (Å²): 119,62,72,57,99,80,18,39,52,59,36,37,39,35,28,70,84,50,40,32,40,34,37,29,42,24,93,87,44,97,49,28,31,35,30,27,38,29,34,59,48,99,85,64,50,81,45,79,44,82,72,49,73,35,82,50,68,70,62,48,52,48,52,46,52,48,55,52,52,53,47,27,69,76,68,74,44,54,80,74,44,70,30,30,79,64,63,38,40,29,29,26,51,86,48,66,72,53,95,86,52,61,69,66,53,88,96,44,52,62,69,43,80,44,70,47,101,52,75,38,69,39,85,96,58,78,47,56,25,16,21,39,36,16,15,39,51,80,73,53,73,62,56,28,54,80,47,51,36,43,68,38,70,71,50,57,51,56,59,56,73,74,107

Radius of gyration: 17.42 Å; Cα contacts (8 Å, |Δi|>4): 307; chains: 1; bounding box: 44×33×46 Å

Nearest PDB structures (foldseek):
  3hie-assembly2_D  TM=5.877E-01  e=6.389E-02  Saccharomyces cerevisiae
  5m4y-assembly3_F  TM=6.148E-01  e=7.938E-02  Saccharomyces cerevisiae S288C
  3a58-assembly3_E  TM=6.256E-01  e=1.607E-01  Saccharomyces cerevisiae
  6pny-assembly1_A  TM=3.838E-01  e=3.253E-01  Francisella tularensis subsp. tularensis SCHU S4
  7wzf-assembly1_A  TM=3.567E-01  e=1.016E+00  Streptomyces yunnanensis

Mean predicted aligned error: 4.35 Å

pLDDT: mean 93.29, std 8.14, range [48.59, 98.69]

Secondary structure (DSSP, 8-state):
--EETTEEEEEEEEETTSEEEEEEE-TTSSS-EEEEEEEE-TTS-EEEEEEEEES-HHHHHHHHHHHHHHHHHHHT--EEEEE-TT-EEEEE-SS---TTSS---TT---SEEEEEEEEEEEGGGTEEEEEEEEESSPPPHHHHHHTTEEE-HHHHHHHHTT-

Organism: NCBI:txid622312

InterPro domains:
  IPR041501 Defence against restriction A, C-terminal [PF18789] (86-153)

Sequence (163 aa):
MDKNQGYSILKAVMLENGRGFALGHHPTAPSPYVTWACYDDKNGQRQYEWGHYGNDLAAMEQDFSDRVKDYQRLYYVGIVQTEAPGLYKYYSTQRPVDIGTFPKPPHNAPDEIVNYDRRIPVEGGAFLAWGHLTYTRPLTEKEASDYELRPASVISELSRKKR